Protein AF-A0A662RK06-F1 (afdb_monomer_lite)

pLDDT: mean 77.19, std 17.22, range [40.28, 95.94]

Foldseek 3Di:
DDDQDKAKDKDKAFAQKWWDKPQFWIKHFPDFDPDPATWTWIFIATPVGRVGDIDIAGAPDFWDWDATPVGWIKTWHFHDDDDGITMIMIIGSDHIDRPDMDGHPSDPPLPPCLPQPGSDPCSPPPPDPNAWHADPVGDTDHVQPQVRPPDNDVVSVVVVVCVVVPNDDRD

Structure (mmCIF, N/CA/C/O backbone):
data_AF-A0A662RK06-F1
#
_entry.id   AF-A0A662RK06-F1
#
loop_
_atom_site.group_PDB
_atom_site.id
_atom_site.type_symbol
_atom_site.label_atom_id
_atom_site.label_alt_id
_atom_site.label_comp_id
_atom_site.label_asym_id
_atom_site.label_entity_id
_atom_site.label_seq_id
_atom_site.pdbx_PDB_ins_code
_atom_site.Cartn_x
_atom_site.Cartn_y
_atom_site.Cartn_z
_atom_site.occupancy
_atom_site.B_iso_or_equiv
_atom_site.auth_seq_id
_atom_site.auth_comp_id
_atom_site.auth_asym_id
_atom_site.auth_atom_id
_atom_site.pdbx_PDB_model_num
ATOM 1 N N . MET A 1 1 ? -31.644 4.601 15.100 1.00 40.28 1 MET A N 1
ATOM 2 C CA . MET A 1 1 ? -30.622 4.259 14.095 1.00 40.28 1 MET A CA 1
ATOM 3 C C . MET A 1 1 ? -29.336 4.068 14.865 1.00 40.28 1 MET A C 1
ATOM 5 O O . MET A 1 1 ? -28.811 5.043 15.380 1.00 40.28 1 MET A O 1
ATOM 9 N N . THR A 1 2 ? -28.953 2.821 15.111 1.00 44.38 2 THR A N 1
ATOM 10 C CA . THR A 1 2 ? -27.717 2.493 15.826 1.00 44.38 2 THR A CA 1
ATOM 11 C C . THR A 1 2 ? -26.581 2.801 14.861 1.00 44.38 2 THR A C 1
ATOM 13 O O . THR A 1 2 ? -26.568 2.237 13.769 1.00 44.38 2 THR A O 1
ATOM 16 N N . ALA A 1 3 ? -25.709 3.754 15.194 1.00 50.41 3 ALA A N 1
ATOM 17 C CA . ALA A 1 3 ? -24.469 3.926 14.449 1.00 50.41 3 ALA A CA 1
ATOM 18 C C . ALA A 1 3 ? -23.759 2.566 14.446 1.00 50.41 3 ALA A C 1
ATOM 20 O O . ALA A 1 3 ? -23.687 1.927 15.499 1.00 50.41 3 ALA A O 1
ATOM 21 N N . ALA A 1 4 ? -23.345 2.084 13.271 1.00 59.25 4 ALA A N 1
ATOM 22 C CA . ALA A 1 4 ? -22.492 0.905 13.203 1.00 59.25 4 ALA A CA 1
ATOM 23 C C . ALA A 1 4 ? -21.287 1.167 14.115 1.00 59.25 4 ALA A C 1
ATOM 25 O O . ALA A 1 4 ? -20.738 2.270 14.086 1.00 59.25 4 ALA A O 1
ATOM 26 N N . ALA A 1 5 ? -20.959 0.212 14.985 1.00 69.19 5 ALA A N 1
ATOM 27 C CA . ALA A 1 5 ? -19.770 0.338 15.811 1.00 69.19 5 ALA A CA 1
ATOM 28 C C . ALA A 1 5 ? -18.571 0.420 14.859 1.00 69.19 5 ALA A C 1
ATOM 30 O O . ALA A 1 5 ? -18.435 -0.419 13.971 1.00 69.19 5 ALA A O 1
ATOM 31 N N . VAL A 1 6 ? -17.792 1.490 14.980 1.00 83.12 6 VAL A N 1
ATOM 32 C CA . VAL A 1 6 ? -16.526 1.628 14.268 1.00 83.12 6 VAL A CA 1
ATOM 33 C C . VAL A 1 6 ? -15.480 0.985 15.160 1.00 83.12 6 VAL A C 1
ATOM 35 O O . VAL A 1 6 ? -15.344 1.367 16.323 1.00 83.12 6 VAL A O 1
ATOM 38 N N . GLU A 1 7 ? -14.795 -0.014 14.626 1.00 90.81 7 GLU A N 1
ATOM 39 C CA . GLU A 1 7 ? -13.680 -0.670 15.289 1.00 90.81 7 GLU A CA 1
ATOM 40 C C . GLU A 1 7 ? -12.401 0.087 14.945 1.00 90.81 7 GLU A C 1
ATOM 42 O O . GLU A 1 7 ? -12.124 0.362 13.776 1.00 90.81 7 GLU A O 1
ATOM 47 N N . THR A 1 8 ? -11.628 0.430 15.972 1.00 92.12 8 THR A N 1
ATOM 48 C CA . THR A 1 8 ? -10.396 1.211 15.835 1.00 92.12 8 THR A CA 1
ATOM 49 C C . THR A 1 8 ? -9.193 0.346 16.187 1.00 92.12 8 THR A C 1
ATOM 51 O O . THR A 1 8 ? -9.105 -0.203 17.285 1.00 92.12 8 THR A O 1
ATOM 54 N N . THR A 1 9 ? -8.225 0.266 15.280 1.00 93.12 9 THR A N 1
ATOM 55 C CA . THR A 1 9 ? -6.947 -0.425 15.472 1.00 93.12 9 THR A CA 1
ATOM 56 C C . THR A 1 9 ? -5.803 0.563 15.312 1.00 93.12 9 THR A C 1
ATOM 58 O O . THR A 1 9 ? -5.711 1.257 14.305 1.00 93.12 9 THR A O 1
ATOM 61 N N . ASN A 1 10 ? -4.910 0.617 16.298 1.00 94.62 10 ASN A N 1
ATOM 62 C CA . ASN A 1 10 ? -3.703 1.436 16.225 1.00 94.62 10 ASN A CA 1
ATOM 63 C C . ASN A 1 10 ? -2.523 0.559 15.822 1.00 94.62 10 ASN A C 1
ATOM 65 O O . ASN A 1 10 ? -2.290 -0.484 16.438 1.00 94.62 10 ASN A O 1
ATOM 69 N N . VAL A 1 11 ? -1.772 0.990 14.816 1.00 94.31 11 VAL A N 1
ATOM 70 C CA . VAL A 1 11 ? -0.622 0.248 14.299 1.00 94.31 11 VAL A CA 1
ATOM 71 C C . VAL A 1 11 ? 0.570 1.177 14.213 1.00 94.31 11 VAL A C 1
ATOM 73 O O . VAL A 1 11 ? 0.479 2.263 13.657 1.00 94.31 11 VAL A O 1
ATOM 76 N N . THR A 1 12 ? 1.708 0.722 14.720 1.00 95.00 12 THR A N 1
ATOM 77 C CA . THR A 1 12 ? 2.994 1.378 14.502 1.00 95.00 12 THR A CA 1
ATOM 78 C C . THR A 1 12 ? 3.832 0.521 13.566 1.00 95.00 12 THR A C 1
ATOM 80 O O . THR A 1 12 ? 3.936 -0.695 13.757 1.00 95.00 12 THR A O 1
ATOM 83 N N . MET A 1 13 ? 4.423 1.150 12.558 1.00 93.81 13 MET A N 1
ATOM 84 C CA . MET A 1 13 ? 5.219 0.506 11.516 1.00 93.81 13 MET A CA 1
ATOM 85 C C . MET A 1 13 ? 6.547 1.235 11.360 1.00 93.81 13 MET A C 1
ATOM 87 O O . MET A 1 13 ? 6.619 2.453 11.534 1.00 93.81 13 MET A O 1
ATOM 91 N N . ARG A 1 14 ? 7.604 0.490 11.056 1.00 90.25 14 ARG A N 1
ATOM 92 C CA . ARG A 1 14 ? 8.879 1.052 10.602 1.00 90.25 14 ARG A CA 1
ATOM 93 C C . ARG A 1 14 ? 8.844 1.296 9.097 1.00 90.25 14 ARG A C 1
ATOM 95 O O . ARG A 1 14 ? 8.008 0.719 8.412 1.00 90.25 14 ARG A O 1
ATOM 102 N N . ALA A 1 15 ? 9.725 2.159 8.604 1.00 87.44 15 ALA A N 1
ATOM 103 C CA . ALA A 1 15 ? 10.013 2.207 7.175 1.00 87.44 15 ALA A CA 1
ATOM 104 C C . ALA A 1 15 ? 10.413 0.804 6.698 1.00 87.44 15 ALA A C 1
ATOM 106 O O . ALA A 1 15 ? 11.087 0.079 7.441 1.00 87.44 15 ALA A O 1
ATOM 107 N N . ASP A 1 16 ? 9.935 0.431 5.516 1.00 86.31 16 ASP A N 1
ATOM 108 C CA . ASP A 1 16 ? 10.076 -0.900 4.931 1.00 86.31 16 ASP A CA 1
ATOM 109 C C . ASP A 1 16 ? 9.495 -1.982 5.849 1.00 86.31 16 ASP A C 1
ATOM 111 O O . ASP A 1 16 ? 10.109 -3.009 6.136 1.00 86.31 16 ASP A O 1
ATOM 115 N N . GLU A 1 17 ? 8.302 -1.740 6.384 1.00 90.81 17 GLU A N 1
ATOM 116 C CA . GLU A 1 17 ? 7.527 -2.725 7.133 1.00 90.81 17 GLU A CA 1
ATOM 117 C C . GLU A 1 17 ? 6.126 -2.826 6.547 1.00 90.81 17 GLU A C 1
ATOM 119 O O . GLU A 1 17 ? 5.526 -1.809 6.196 1.00 90.81 17 GLU A O 1
ATOM 124 N N . TYR A 1 18 ? 5.578 -4.039 6.504 1.00 92.56 18 TYR A N 1
ATOM 125 C CA . TYR A 1 18 ? 4.183 -4.263 6.152 1.00 92.56 18 TYR A CA 1
ATOM 126 C C . TYR A 1 18 ? 3.420 -4.982 7.261 1.00 92.56 18 TYR A C 1
ATOM 128 O O . TYR A 1 18 ? 3.976 -5.709 8.094 1.00 92.56 18 TYR A O 1
ATOM 136 N N . ILE A 1 19 ? 2.108 -4.782 7.246 1.00 93.94 19 ILE A N 1
ATOM 137 C CA . ILE A 1 19 ? 1.139 -5.559 8.007 1.00 93.94 19 ILE A CA 1
ATOM 138 C C . ILE A 1 19 ? 0.042 -6.070 7.082 1.00 93.94 19 ILE A C 1
ATOM 140 O O . ILE A 1 19 ? -0.264 -5.452 6.062 1.00 93.94 19 ILE A O 1
ATOM 144 N N . VAL A 1 20 ? -0.591 -7.165 7.486 1.00 90.94 20 VAL A N 1
ATOM 145 C CA . VAL A 1 20 ? -1.788 -7.692 6.832 1.00 90.94 20 VAL A CA 1
ATOM 146 C C . VAL A 1 20 ? -2.942 -7.660 7.817 1.00 90.94 20 VAL A C 1
ATOM 148 O O . VAL A 1 20 ? -2.836 -8.179 8.929 1.00 90.94 20 VAL A O 1
ATOM 151 N N . LEU A 1 21 ? -4.047 -7.049 7.408 1.00 91.12 21 LEU A N 1
ATOM 152 C CA . LEU A 1 21 ? -5.292 -6.993 8.156 1.00 91.12 21 LEU A CA 1
ATOM 153 C C . LEU A 1 21 ? -6.256 -8.042 7.614 1.00 91.12 21 LEU A C 1
ATOM 155 O O . LEU A 1 21 ? -6.559 -8.059 6.419 1.00 91.12 21 LEU A O 1
ATOM 159 N N . ASN A 1 22 ? -6.749 -8.904 8.504 1.00 87.56 22 ASN A N 1
ATOM 160 C CA . ASN A 1 22 ? -7.733 -9.950 8.210 1.00 87.56 22 ASN A CA 1
ATOM 161 C C . ASN A 1 22 ? -7.361 -10.850 7.015 1.00 87.56 22 ASN A C 1
ATOM 163 O O . ASN A 1 22 ? -8.246 -11.353 6.326 1.00 87.56 22 ASN A O 1
ATOM 167 N N . ASN A 1 23 ? -6.061 -11.074 6.784 1.00 84.69 23 ASN A N 1
ATOM 168 C CA . ASN A 1 23 ? -5.538 -11.840 5.648 1.00 84.69 23 ASN A CA 1
ATOM 169 C C . ASN A 1 23 ? -6.030 -11.319 4.279 1.00 84.69 23 ASN A C 1
ATOM 171 O O . ASN A 1 23 ? -6.228 -12.101 3.348 1.00 84.69 23 ASN A O 1
ATOM 175 N N . ASP A 1 24 ? -6.283 -10.012 4.182 1.00 85.00 24 ASP A N 1
ATOM 176 C CA . ASP A 1 24 ? -6.879 -9.388 3.002 1.00 85.00 24 ASP A CA 1
ATOM 177 C C . ASP A 1 24 ? -6.170 -8.089 2.615 1.00 85.00 24 ASP A C 1
ATOM 179 O O . ASP A 1 24 ? -5.642 -7.987 1.509 1.00 85.00 24 ASP A O 1
ATOM 183 N N . ILE A 1 25 ? -6.122 -7.111 3.527 1.00 91.31 25 ILE A N 1
ATOM 184 C CA . ILE A 1 25 ? -5.546 -5.792 3.241 1.00 91.31 25 ILE A CA 1
ATOM 185 C C . ILE A 1 25 ? -4.103 -5.743 3.710 1.00 91.31 25 ILE A C 1
ATOM 187 O O . ILE A 1 25 ? -3.832 -5.861 4.904 1.00 91.31 25 ILE A O 1
ATOM 191 N N . TYR A 1 26 ? -3.202 -5.481 2.779 1.00 92.19 26 TYR A N 1
ATOM 192 C CA . TYR A 1 26 ? -1.806 -5.194 3.035 1.00 92.19 26 TYR A CA 1
ATOM 193 C C . TYR A 1 26 ? -1.620 -3.685 3.150 1.00 92.19 26 TYR A C 1
ATOM 195 O O . TYR A 1 26 ? -2.136 -2.906 2.343 1.00 92.19 26 TYR A O 1
ATOM 203 N N . ILE A 1 27 ? -0.890 -3.278 4.181 1.00 94.75 27 ILE A N 1
ATOM 204 C CA . ILE A 1 27 ? -0.456 -1.899 4.378 1.00 94.75 27 ILE A CA 1
ATOM 205 C C . ILE A 1 27 ? 1.045 -1.946 4.562 1.00 94.75 27 ILE A C 1
ATOM 207 O O . ILE A 1 27 ? 1.521 -2.587 5.498 1.00 94.75 27 ILE A O 1
ATOM 211 N N . GLU A 1 28 ? 1.770 -1.261 3.692 1.00 93.88 28 GLU A N 1
ATOM 212 C CA . GLU A 1 28 ? 3.224 -1.184 3.727 1.00 93.88 28 GLU A CA 1
ATOM 213 C C . GLU A 1 28 ? 3.680 0.264 3.840 1.00 93.88 28 GLU A C 1
ATOM 215 O O . GLU A 1 28 ? 3.219 1.138 3.102 1.00 93.88 28 GLU A O 1
ATOM 220 N N . LEU A 1 29 ? 4.575 0.524 4.788 1.00 93.06 29 LEU A N 1
ATOM 221 C CA . LEU A 1 29 ? 5.181 1.830 4.977 1.00 93.06 29 LEU A CA 1
ATOM 222 C C . LEU A 1 29 ? 6.454 1.907 4.136 1.00 93.06 29 LEU A C 1
ATOM 224 O O . LEU A 1 29 ? 7.466 1.323 4.500 1.00 93.06 29 LEU A O 1
ATOM 228 N N . LEU A 1 30 ? 6.388 2.649 3.034 1.00 90.19 30 LEU A N 1
ATOM 229 C CA . LEU A 1 30 ? 7.485 2.778 2.076 1.00 90.19 30 LEU A CA 1
ATOM 230 C C . LEU A 1 30 ? 8.508 3.837 2.490 1.00 90.19 30 LEU A C 1
ATOM 232 O O . LEU A 1 30 ? 9.691 3.685 2.238 1.00 90.19 30 LEU A O 1
ATOM 236 N N . ASP A 1 31 ? 8.049 4.959 3.045 1.00 90.75 31 ASP A N 1
ATOM 237 C CA . ASP A 1 31 ? 8.934 6.075 3.390 1.00 90.75 31 ASP A CA 1
ATOM 238 C C . ASP A 1 31 ? 8.278 7.009 4.413 1.00 90.75 31 ASP A C 1
ATOM 240 O O . ASP A 1 31 ? 7.046 7.070 4.517 1.00 90.75 31 ASP A O 1
ATOM 244 N N . VAL A 1 32 ? 9.088 7.770 5.145 1.00 90.69 32 VAL A N 1
ATOM 245 C CA . VAL A 1 32 ? 8.642 8.807 6.083 1.00 90.69 32 VAL A CA 1
ATOM 246 C C . VAL A 1 32 ? 9.428 10.096 5.881 1.00 90.69 32 VAL A C 1
ATOM 248 O O . VAL A 1 32 ? 10.636 10.079 5.672 1.00 90.69 32 VAL A O 1
ATOM 251 N N . SER A 1 33 ? 8.752 11.240 5.978 1.00 87.88 33 SER A N 1
ATOM 252 C CA . SER A 1 33 ? 9.388 12.549 5.813 1.00 87.88 33 SER A CA 1
ATOM 253 C C . SER A 1 33 ? 9.037 13.502 6.950 1.00 87.88 33 SER A C 1
ATOM 255 O O . SER A 1 33 ? 7.868 13.658 7.316 1.00 87.88 33 SER A O 1
ATOM 257 N N . GLU A 1 34 ? 10.065 14.177 7.475 1.00 81.88 34 GLU A N 1
ATOM 258 C CA . GLU A 1 34 ? 9.957 15.219 8.505 1.00 81.88 34 GLU A CA 1
ATOM 259 C C . GLU A 1 34 ? 10.118 16.649 7.935 1.00 81.88 34 GLU A C 1
ATOM 261 O O . GLU A 1 34 ? 9.929 17.626 8.662 1.00 81.88 34 GLU A O 1
ATOM 266 N N . ASP A 1 35 ? 10.421 16.796 6.638 1.00 71.75 35 ASP A N 1
ATOM 267 C CA . ASP A 1 35 ? 10.939 18.047 6.056 1.00 71.75 35 ASP A CA 1
ATOM 268 C C . ASP A 1 35 ? 9.860 19.074 5.647 1.00 71.75 35 ASP A C 1
ATOM 270 O O . ASP A 1 35 ? 10.105 20.282 5.697 1.00 71.75 35 ASP A O 1
ATOM 274 N N . MET A 1 36 ? 8.657 18.638 5.243 1.00 58.78 36 MET A N 1
ATOM 275 C CA . MET A 1 36 ? 7.557 19.522 4.800 1.00 58.78 36 MET A CA 1
ATOM 276 C C . MET A 1 36 ? 6.184 19.012 5.252 1.00 58.78 36 MET A C 1
ATOM 278 O O . MET A 1 36 ? 5.301 18.722 4.447 1.00 58.78 36 MET A O 1
ATOM 282 N N . GLY A 1 37 ? 6.011 18.931 6.570 1.00 68.38 37 GLY A N 1
ATOM 283 C CA . GLY A 1 37 ? 4.842 18.310 7.183 1.00 68.38 37 GLY A CA 1
ATOM 284 C C . GLY A 1 37 ? 5.091 16.820 7.356 1.00 68.38 37 GLY A C 1
ATOM 285 O O . GLY A 1 37 ? 5.460 16.123 6.413 1.00 68.38 37 GLY A O 1
ATOM 286 N N . TRP A 1 38 ? 4.942 16.355 8.592 1.00 87.44 38 TRP A N 1
ATOM 287 C CA . TRP A 1 38 ? 5.152 14.961 8.950 1.00 87.44 38 TRP A CA 1
ATOM 288 C C . TRP A 1 38 ? 4.254 14.081 8.090 1.00 87.44 38 TRP A C 1
ATOM 290 O O . TRP A 1 38 ? 3.025 14.188 8.150 1.00 87.44 38 TRP A O 1
ATOM 300 N N . SER A 1 39 ? 4.884 13.276 7.241 1.00 91.12 39 SER A N 1
ATOM 301 C CA . SER A 1 39 ? 4.186 12.460 6.260 1.00 91.12 39 SER A CA 1
ATOM 302 C C . SER A 1 39 ? 4.753 11.056 6.173 1.00 91.12 39 SER A C 1
ATOM 304 O O . SER A 1 39 ? 5.910 10.802 6.510 1.00 91.12 39 SER A O 1
ATOM 306 N N . ALA A 1 40 ? 3.902 10.143 5.723 1.00 93.06 40 ALA A N 1
ATOM 307 C CA . ALA A 1 40 ? 4.229 8.747 5.504 1.00 93.06 40 ALA A CA 1
ATOM 308 C C . ALA A 1 40 ? 3.736 8.335 4.117 1.00 93.06 40 ALA A C 1
ATOM 310 O O . ALA A 1 40 ? 2.562 8.531 3.784 1.00 93.06 40 ALA A O 1
ATOM 311 N N . LYS A 1 41 ? 4.624 7.767 3.303 1.00 93.12 41 LYS A N 1
ATOM 312 C CA . LYS A 1 41 ? 4.273 7.151 2.026 1.00 93.12 41 LYS A CA 1
ATOM 313 C C . LYS A 1 41 ? 3.886 5.702 2.291 1.00 93.12 41 LYS A C 1
ATOM 315 O O . LYS A 1 41 ? 4.698 4.917 2.766 1.00 93.12 41 LYS A O 1
ATOM 320 N N . VAL A 1 42 ? 2.645 5.359 1.986 1.00 93.62 42 VAL A N 1
ATOM 321 C CA . VAL A 1 42 ? 2.040 4.065 2.302 1.00 93.62 42 VAL A CA 1
ATOM 322 C C . VAL A 1 42 ? 1.532 3.412 1.023 1.00 93.62 42 VAL A C 1
ATOM 324 O O . VAL A 1 42 ? 0.937 4.086 0.176 1.00 93.62 42 VAL A O 1
ATOM 327 N N . TRP A 1 43 ? 1.745 2.110 0.875 1.00 92.06 43 TRP A N 1
ATOM 328 C CA . TRP A 1 43 ? 1.142 1.297 -0.175 1.00 92.06 43 TRP A CA 1
ATOM 329 C C . TRP A 1 43 ? 0.033 0.434 0.414 1.00 92.06 43 TRP A C 1
ATOM 331 O O . TRP A 1 43 ? 0.254 -0.328 1.352 1.00 92.06 43 TRP A O 1
ATOM 341 N N . PHE A 1 44 ? -1.170 0.588 -0.132 1.00 92.00 44 PHE A N 1
ATOM 342 C CA . PHE A 1 44 ? -2.322 -0.245 0.186 1.00 92.00 44 PHE A CA 1
ATOM 343 C C . PHE A 1 44 ? -2.542 -1.223 -0.954 1.00 92.00 44 PHE A C 1
ATOM 345 O O . PHE A 1 44 ? -2.757 -0.778 -2.078 1.00 92.00 44 PHE A O 1
ATOM 352 N N . TYR A 1 45 ? -2.515 -2.518 -0.690 1.00 85.69 45 TYR A N 1
ATOM 353 C CA . TYR A 1 45 ? -2.798 -3.534 -1.701 1.00 85.69 45 TYR A CA 1
ATOM 354 C C . TYR A 1 45 ? -3.564 -4.696 -1.079 1.00 85.69 45 TYR A C 1
ATOM 356 O O . TYR A 1 45 ? -3.725 -4.781 0.140 1.00 85.69 45 TYR A O 1
ATOM 364 N N . GLY A 1 46 ? -4.101 -5.571 -1.917 1.00 77.94 46 GLY A N 1
ATOM 365 C CA . GLY A 1 46 ? -4.834 -6.746 -1.471 1.00 77.94 46 GLY A CA 1
ATOM 366 C C . GLY A 1 46 ? -4.376 -7.985 -2.214 1.00 77.94 46 GLY A C 1
ATOM 367 O O . GLY A 1 46 ? -3.798 -7.897 -3.292 1.00 77.94 46 GLY A O 1
ATOM 368 N N . HIS A 1 47 ? -4.702 -9.162 -1.687 1.00 69.38 47 HIS A N 1
ATOM 369 C CA . HIS A 1 47 ? -4.365 -10.415 -2.370 1.00 69.38 47 HIS A CA 1
ATOM 370 C C . HIS A 1 47 ? -4.947 -10.495 -3.798 1.00 69.38 47 HIS A C 1
ATOM 372 O O . HIS A 1 47 ? -4.309 -11.007 -4.711 1.00 69.38 47 HIS A O 1
ATOM 378 N N . PHE A 1 48 ? -6.155 -9.956 -3.996 1.00 70.38 48 PHE A N 1
ATOM 379 C CA . PHE A 1 48 ? -6.821 -9.869 -5.303 1.00 70.38 48 PHE A CA 1
ATOM 380 C C . PHE A 1 48 ? -6.608 -8.524 -6.021 1.00 70.38 48 PHE A C 1
ATOM 382 O O . PHE A 1 48 ? -7.191 -8.304 -7.079 1.00 70.38 48 PHE A O 1
ATOM 389 N N . ASP A 1 49 ? -5.814 -7.624 -5.440 1.00 69.19 49 ASP A N 1
ATOM 390 C CA . ASP A 1 49 ? -5.469 -6.304 -5.980 1.00 69.19 49 ASP A CA 1
ATOM 391 C C . ASP A 1 49 ? -3.973 -6.032 -5.722 1.00 69.19 49 ASP A C 1
ATOM 393 O O . ASP A 1 49 ? -3.632 -5.229 -4.847 1.00 69.19 49 ASP A O 1
ATOM 397 N N . PRO A 1 50 ? -3.072 -6.755 -6.415 1.00 67.75 50 PRO A N 1
ATOM 398 C CA . PRO A 1 50 ? -1.632 -6.662 -6.177 1.00 67.75 50 PRO A CA 1
ATOM 399 C C . PRO A 1 50 ? -1.034 -5.337 -6.668 1.00 67.75 50 PRO A C 1
ATOM 401 O O . PRO A 1 50 ? -0.000 -4.915 -6.165 1.00 67.75 50 PRO A O 1
ATOM 404 N N . VAL A 1 51 ? -1.693 -4.651 -7.612 1.00 72.31 51 VAL A N 1
ATOM 405 C CA . VAL A 1 51 ? -1.305 -3.300 -8.052 1.00 72.31 51 VAL A CA 1
ATOM 406 C C . VAL A 1 51 ? -1.474 -2.312 -6.895 1.00 72.31 51 VAL A C 1
ATOM 408 O O . VAL A 1 51 ? -0.592 -1.495 -6.606 1.00 72.31 51 VAL A O 1
ATOM 411 N N . GLY A 1 52 ? -2.617 -2.395 -6.206 1.00 80.50 52 GLY A N 1
ATOM 412 C CA . GLY A 1 52 ? -2.916 -1.575 -5.046 1.00 80.50 52 GLY A CA 1
ATOM 413 C C . GLY A 1 52 ? -2.908 -0.074 -5.344 1.00 80.50 52 GLY A C 1
ATOM 414 O O . GLY A 1 52 ? -3.219 0.403 -6.435 1.00 80.50 52 GLY A O 1
ATOM 415 N N . THR A 1 53 ? -2.592 0.733 -4.336 1.00 85.06 53 THR A N 1
ATOM 416 C CA . THR A 1 53 ? -2.536 2.192 -4.433 1.00 85.06 53 THR A CA 1
ATOM 417 C C . THR A 1 53 ? -1.521 2.759 -3.450 1.00 85.06 53 THR A C 1
ATOM 419 O O . THR A 1 53 ? -1.639 2.584 -2.237 1.00 85.06 53 THR A O 1
ATOM 422 N N . LYS A 1 54 ? -0.545 3.509 -3.967 1.00 89.50 54 LYS A N 1
ATOM 423 C CA . LYS A 1 54 ? 0.415 4.278 -3.163 1.00 89.50 54 LYS A CA 1
ATOM 424 C C . LYS A 1 54 ? -0.191 5.644 -2.799 1.00 89.50 54 LYS A C 1
ATOM 426 O O . LYS A 1 54 ? -0.765 6.326 -3.653 1.00 89.50 54 LYS A O 1
ATOM 431 N N . ARG A 1 55 ? -0.080 6.062 -1.538 1.00 90.06 55 ARG A N 1
ATOM 432 C CA . ARG A 1 55 ? -0.563 7.358 -1.026 1.00 90.06 55 ARG A CA 1
ATOM 433 C C . ARG A 1 55 ? 0.460 7.980 -0.092 1.00 90.06 55 ARG A C 1
ATOM 435 O O . ARG A 1 55 ? 1.131 7.277 0.649 1.00 90.06 55 ARG A O 1
ATOM 442 N N . THR A 1 56 ? 0.520 9.304 -0.087 1.00 92.69 56 THR A N 1
ATOM 443 C CA . THR A 1 56 ? 1.219 10.056 0.954 1.00 92.69 56 THR A CA 1
ATOM 444 C C . THR A 1 56 ? 0.179 10.564 1.937 1.00 92.69 56 THR A C 1
ATOM 446 O O . THR A 1 56 ? -0.746 11.269 1.537 1.00 92.69 56 THR A O 1
ATOM 449 N N . LEU A 1 57 ? 0.308 10.166 3.198 1.00 92.75 57 LEU A N 1
ATOM 450 C CA . LEU A 1 57 ? -0.539 10.617 4.297 1.00 92.75 57 LEU A CA 1
ATOM 451 C C . LEU A 1 57 ? 0.186 11.713 5.069 1.00 92.75 57 LEU A C 1
ATOM 453 O O . LEU A 1 57 ? 1.395 11.606 5.265 1.00 92.75 57 LEU A O 1
ATOM 457 N N . TYR A 1 58 ? -0.547 12.719 5.541 1.00 92.44 58 TYR A N 1
ATOM 458 C CA . TYR A 1 58 ? -0.012 13.791 6.380 1.00 92.44 58 TYR A CA 1
ATOM 459 C C . TYR A 1 58 ? -0.664 13.769 7.762 1.00 92.44 58 TYR A C 1
ATOM 461 O O . TYR A 1 58 ? -1.842 13.436 7.911 1.00 92.44 58 TYR A O 1
ATOM 469 N N . THR A 1 59 ? 0.097 14.120 8.796 1.00 89.81 59 THR A N 1
ATOM 470 C CA . THR A 1 59 ? -0.454 14.233 10.148 1.00 89.81 59 THR A CA 1
ATOM 471 C C . THR A 1 59 ? -1.513 15.339 10.193 1.00 89.81 59 THR A C 1
ATOM 473 O O . THR A 1 59 ? -1.235 16.489 9.854 1.00 89.81 59 THR A O 1
ATOM 476 N N . GLY A 1 60 ? -2.720 14.999 10.652 1.00 83.81 60 GLY A N 1
ATOM 477 C CA . GLY A 1 60 ? -3.853 15.929 10.754 1.00 83.81 60 GLY A CA 1
ATOM 478 C C . GLY A 1 60 ? -4.734 16.036 9.503 1.00 83.81 60 GLY A C 1
ATOM 479 O O . GLY A 1 60 ? -5.687 16.818 9.519 1.00 83.81 60 GLY A O 1
ATOM 480 N N . ASP A 1 61 ? -4.449 15.260 8.453 1.00 88.44 61 ASP A N 1
ATOM 481 C CA . ASP A 1 61 ? -5.303 15.173 7.265 1.00 88.44 61 ASP A CA 1
ATOM 482 C C . ASP A 1 61 ? -6.576 14.350 7.500 1.00 88.44 61 ASP A C 1
ATOM 484 O O . ASP A 1 61 ? -6.738 13.644 8.498 1.00 88.44 61 ASP A O 1
ATOM 488 N N . ILE A 1 62 ? -7.497 14.439 6.534 1.00 89.31 62 ILE A N 1
ATOM 489 C CA . ILE A 1 62 ? -8.661 13.555 6.479 1.00 89.31 62 ILE A CA 1
ATOM 490 C C . ILE A 1 62 ? -8.222 12.084 6.331 1.00 89.31 62 ILE A C 1
ATOM 492 O O . ILE A 1 62 ? -7.263 11.806 5.603 1.00 89.31 62 ILE A O 1
ATOM 496 N N . PRO A 1 63 ? -8.937 11.133 6.959 1.00 91.56 63 PRO A N 1
ATOM 497 C CA . PRO A 1 63 ? -8.636 9.715 6.816 1.00 91.56 63 PRO A CA 1
ATOM 498 C C . PRO A 1 63 ? -8.636 9.279 5.348 1.00 91.56 63 PRO A C 1
ATOM 500 O O . PRO A 1 63 ? -9.537 9.615 4.572 1.00 91.56 63 PRO A O 1
ATOM 503 N N . THR A 1 64 ? -7.630 8.501 4.960 1.00 93.00 64 THR A N 1
ATOM 504 C CA . THR A 1 64 ? -7.557 7.901 3.628 1.00 93.00 64 THR A CA 1
ATOM 505 C C . THR A 1 64 ? -8.329 6.599 3.609 1.00 93.00 64 THR A C 1
ATOM 507 O O . THR A 1 64 ? -8.050 5.677 4.369 1.00 93.00 64 THR A O 1
ATOM 510 N N . LYS A 1 65 ? -9.298 6.514 2.703 1.00 93.50 65 LYS A N 1
ATOM 511 C CA . LYS A 1 65 ? -10.132 5.331 2.533 1.00 93.50 65 LYS A CA 1
ATOM 512 C C . LYS A 1 65 ? -9.496 4.345 1.557 1.00 93.50 65 LYS A C 1
ATOM 514 O O . LYS A 1 65 ? -9.130 4.733 0.447 1.00 93.50 65 LYS A O 1
ATOM 519 N N . TYR A 1 66 ? -9.463 3.072 1.932 1.00 91.50 66 TYR A N 1
ATOM 520 C CA . TYR A 1 66 ? -9.108 1.958 1.052 1.00 91.50 66 TYR A CA 1
ATOM 521 C C . TYR A 1 66 ? -10.203 0.888 1.084 1.00 91.50 66 TYR A C 1
ATOM 523 O O . TYR A 1 66 ? -10.923 0.740 2.072 1.00 91.50 66 TYR A O 1
ATOM 531 N N . THR A 1 67 ? -10.400 0.176 -0.023 1.00 89.25 67 THR A N 1
ATOM 532 C CA . THR A 1 67 ? -11.343 -0.946 -0.107 1.00 89.25 67 THR A CA 1
ATOM 533 C C . THR A 1 67 ? -10.689 -2.075 -0.878 1.00 89.25 67 THR A C 1
ATOM 535 O O . THR A 1 67 ? -10.287 -1.869 -2.019 1.00 89.25 67 THR A O 1
ATOM 538 N N . SER A 1 68 ? -10.577 -3.241 -0.245 1.00 84.62 68 SER A N 1
ATOM 539 C CA . SER A 1 68 ? -9.980 -4.425 -0.856 1.00 84.62 68 SER A CA 1
ATOM 540 C C . SER A 1 68 ? -10.881 -5.029 -1.932 1.00 84.62 68 SER A C 1
ATOM 542 O O . SER A 1 68 ? -12.085 -4.757 -1.998 1.00 84.62 68 SER A O 1
ATOM 544 N N . GLY A 1 69 ? -10.317 -5.944 -2.724 1.00 75.69 69 GLY A N 1
ATOM 545 C CA . GLY A 1 69 ? -11.071 -6.739 -3.695 1.00 75.69 69 GLY A CA 1
ATOM 546 C C . GLY A 1 69 ? -12.178 -7.609 -3.079 1.00 75.69 69 GLY A C 1
ATOM 547 O O . GLY A 1 69 ? -13.119 -7.977 -3.781 1.00 75.69 69 GLY A O 1
ATOM 548 N N . THR A 1 70 ? -12.125 -7.909 -1.773 1.00 80.00 70 THR A N 1
ATOM 549 C CA . THR A 1 70 ? -13.199 -8.639 -1.069 1.00 80.00 70 THR A CA 1
ATOM 550 C C . THR A 1 70 ? -14.343 -7.725 -0.612 1.00 80.00 70 THR A C 1
ATOM 552 O O . THR A 1 70 ? -15.403 -8.212 -0.211 1.00 80.00 70 THR A O 1
ATOM 555 N N . GLY A 1 71 ? -14.157 -6.403 -0.696 1.00 84.19 71 GLY A N 1
ATOM 556 C CA . GLY A 1 71 ? -15.114 -5.393 -0.249 1.00 84.19 71 GLY A CA 1
ATOM 557 C C . GLY A 1 71 ? -14.912 -4.919 1.192 1.00 84.19 71 GLY A C 1
ATOM 558 O O . GLY A 1 71 ? -15.726 -4.126 1.671 1.00 84.19 71 GLY A O 1
ATOM 559 N N . LEU A 1 72 ? -13.854 -5.358 1.886 1.00 86.69 72 LEU A N 1
ATOM 560 C CA . LEU A 1 72 ? -13.491 -4.811 3.193 1.00 86.69 72 LEU A CA 1
ATOM 561 C C . LEU A 1 72 ? -12.986 -3.375 3.024 1.00 86.69 72 LEU A C 1
ATOM 563 O O . LEU A 1 72 ? -12.056 -3.109 2.267 1.00 86.69 72 LEU A O 1
ATOM 567 N N . THR A 1 73 ? -13.598 -2.445 3.749 1.00 91.88 73 THR A N 1
ATOM 568 C CA . THR A 1 73 ? -13.232 -1.029 3.731 1.00 91.88 73 THR A CA 1
ATOM 569 C C . THR A 1 73 ? -12.543 -0.640 5.033 1.00 91.88 73 THR A C 1
ATOM 571 O O . THR A 1 73 ? -13.026 -0.975 6.119 1.00 91.88 73 THR A O 1
ATOM 574 N N . ILE A 1 74 ? -11.458 0.122 4.911 1.00 93.75 74 ILE A N 1
ATOM 575 C CA . ILE A 1 74 ? -10.755 0.747 6.032 1.00 93.75 74 ILE A CA 1
ATOM 576 C C . ILE A 1 74 ? -10.561 2.242 5.783 1.00 93.75 74 ILE A C 1
ATOM 578 O O . ILE A 1 74 ? -10.473 2.690 4.635 1.00 93.75 74 ILE A O 1
ATOM 582 N N . GLU A 1 75 ? -10.466 3.001 6.864 1.00 95.38 75 GLU A N 1
ATOM 583 C CA . GLU A 1 75 ? -10.070 4.406 6.870 1.00 95.38 75 GLU A CA 1
ATOM 584 C C . GLU A 1 75 ? -8.795 4.550 7.700 1.00 95.38 75 GLU A C 1
ATOM 586 O O . GLU A 1 75 ? -8.736 4.109 8.843 1.00 95.38 75 GLU A O 1
ATOM 591 N N . VAL A 1 76 ? -7.747 5.114 7.103 1.00 95.56 76 VAL A N 1
ATOM 592 C CA . VAL A 1 76 ? -6.398 5.157 7.672 1.00 95.56 76 VAL A CA 1
ATOM 593 C C . VAL A 1 76 ? -5.988 6.600 7.884 1.00 95.56 76 VAL A C 1
ATOM 595 O O . VAL A 1 76 ? -5.955 7.397 6.945 1.00 95.56 76 VAL A O 1
ATOM 598 N N . THR A 1 77 ? -5.644 6.927 9.121 1.00 95.19 77 THR A N 1
ATOM 599 C CA 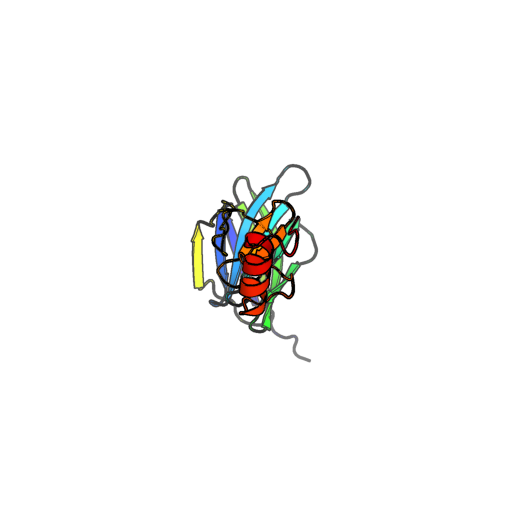. THR A 1 77 ? -5.183 8.254 9.525 1.00 95.19 77 THR A CA 1
ATOM 600 C C . THR A 1 77 ? -3.755 8.154 10.025 1.00 95.19 77 THR A C 1
ATOM 602 O O . THR A 1 77 ? -3.439 7.281 10.833 1.00 95.19 77 THR A O 1
ATOM 605 N N . LEU A 1 78 ? -2.890 9.055 9.562 1.00 94.94 78 LEU A N 1
ATOM 606 C CA . LEU A 1 78 ? -1.541 9.188 10.096 1.00 94.94 78 LEU A CA 1
ATOM 607 C C . LEU A 1 78 ? -1.597 9.944 11.430 1.00 94.94 78 LEU A C 1
ATOM 609 O O . LEU A 1 78 ? -1.920 11.132 11.460 1.00 94.94 78 LEU A O 1
ATOM 613 N N . ASP A 1 79 ? -1.277 9.251 12.520 1.00 94.56 79 ASP A N 1
ATOM 614 C CA . ASP A 1 79 ? -1.269 9.813 13.873 1.00 94.56 79 ASP A CA 1
ATOM 615 C C . ASP A 1 79 ? 0.044 10.542 14.166 1.00 94.56 79 ASP A C 1
ATOM 617 O O . ASP A 1 79 ? 0.059 11.713 14.543 1.00 94.56 79 ASP A O 1
ATOM 621 N N . SER A 1 80 ? 1.168 9.858 13.955 1.00 92.38 80 SER A N 1
ATOM 622 C CA . SER A 1 80 ? 2.493 10.385 14.274 1.00 92.38 80 SER A CA 1
ATOM 623 C C . SER A 1 80 ? 3.568 9.808 13.359 1.00 92.38 80 SER A C 1
ATOM 625 O O . SER A 1 80 ? 3.476 8.666 12.916 1.00 92.38 80 SER A O 1
ATOM 627 N N . VAL A 1 81 ? 4.600 10.605 13.086 1.00 92.94 81 VAL A N 1
ATOM 628 C CA . VAL A 1 81 ? 5.808 10.202 12.349 1.00 92.94 81 VAL A CA 1
ATOM 629 C C . VAL A 1 81 ? 7.009 10.340 13.274 1.00 92.94 81 VAL A C 1
ATOM 631 O O . VAL A 1 81 ? 7.043 11.219 14.137 1.00 92.94 81 VAL A O 1
ATOM 634 N N . PHE A 1 82 ? 7.979 9.452 13.112 1.00 89.25 82 PHE A N 1
ATOM 635 C CA . PHE A 1 82 ? 9.255 9.468 13.813 1.00 89.25 82 PHE A CA 1
ATOM 636 C C . PHE A 1 82 ? 10.367 9.010 12.864 1.00 89.25 82 PHE A C 1
ATOM 638 O O . PHE A 1 82 ? 10.105 8.501 11.777 1.00 89.25 82 PHE A O 1
ATOM 645 N N . SER A 1 83 ? 11.617 9.149 13.304 1.00 83.25 83 SER A N 1
ATOM 646 C CA . SER A 1 83 ? 12.818 9.071 12.459 1.00 83.25 83 SER A CA 1
ATOM 647 C C . SER A 1 83 ? 12.972 7.833 11.565 1.00 83.25 83 SER A C 1
ATOM 649 O O . SER A 1 83 ? 13.775 7.862 10.638 1.00 83.25 83 SER A O 1
ATOM 651 N N . ASN A 1 84 ? 12.270 6.735 11.843 1.00 86.56 84 ASN A N 1
ATOM 652 C CA . ASN A 1 84 ? 12.299 5.522 11.028 1.00 86.56 84 ASN A CA 1
ATOM 653 C C . ASN A 1 84 ? 10.941 4.812 10.938 1.00 86.56 84 ASN A C 1
ATOM 655 O O . ASN A 1 84 ? 10.903 3.588 10.789 1.00 86.56 84 ASN A O 1
ATOM 659 N N . GLY A 1 85 ? 9.833 5.536 11.093 1.00 91.62 85 GLY A N 1
ATOM 660 C CA . GLY A 1 85 ? 8.512 4.928 11.020 1.00 91.62 85 GLY A CA 1
ATOM 661 C C . GLY A 1 85 ? 7.360 5.872 11.329 1.00 91.62 85 GLY A C 1
ATOM 662 O O . GLY A 1 85 ? 7.530 7.076 11.516 1.00 91.62 85 GLY A O 1
ATOM 663 N N . ALA A 1 86 ? 6.163 5.301 11.371 1.00 94.88 86 ALA A N 1
ATOM 664 C CA . ALA A 1 86 ? 4.931 6.032 11.598 1.00 94.88 86 ALA A CA 1
ATOM 665 C C . ALA A 1 86 ? 3.916 5.203 12.392 1.00 94.88 86 ALA A C 1
ATOM 667 O O . ALA A 1 86 ? 3.937 3.968 12.381 1.00 94.88 86 ALA A O 1
ATOM 668 N N . SER A 1 87 ? 3.019 5.899 13.084 1.00 95.50 87 SER A N 1
ATOM 669 C CA . SE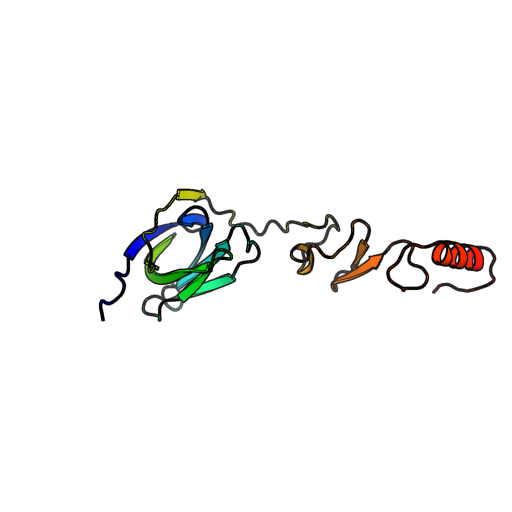R A 1 87 ? 1.839 5.319 13.720 1.00 95.50 87 SER A CA 1
ATOM 670 C C . SER A 1 87 ? 0.580 5.732 12.975 1.00 95.50 87 SER A C 1
ATOM 672 O O . SER A 1 87 ? 0.410 6.894 12.604 1.00 95.50 87 SER A O 1
ATOM 674 N N . PHE A 1 88 ? -0.326 4.779 12.810 1.00 95.88 88 PHE A N 1
ATOM 675 C CA . PHE A 1 88 ? -1.582 4.929 12.101 1.00 95.88 88 PHE A CA 1
ATOM 676 C C . PHE A 1 88 ? -2.752 4.546 13.002 1.00 95.88 88 PHE A C 1
ATOM 678 O O . PHE A 1 88 ? -2.682 3.561 13.745 1.00 95.88 88 PHE A O 1
ATOM 685 N N . VAL A 1 89 ? -3.844 5.295 12.878 1.00 95.94 89 VAL A N 1
ATOM 686 C CA . VAL A 1 89 ? -5.166 4.905 13.376 1.00 95.94 89 VAL A CA 1
ATOM 687 C C . VAL A 1 89 ? -5.954 4.355 12.199 1.00 95.94 89 VAL A C 1
ATOM 689 O O . VAL A 1 89 ? -6.105 5.036 11.184 1.00 95.94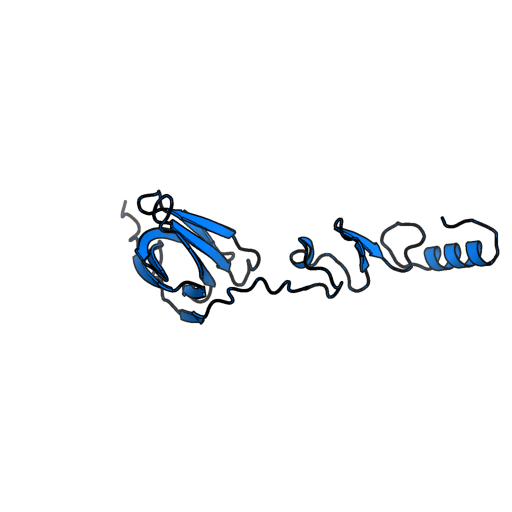 89 VAL A O 1
ATOM 692 N N . ILE A 1 90 ? -6.438 3.126 12.329 1.00 95.50 90 ILE A N 1
ATOM 693 C CA . ILE A 1 90 ? -7.180 2.420 11.288 1.00 95.50 90 ILE A CA 1
ATOM 694 C C . ILE A 1 90 ? -8.582 2.135 11.803 1.00 95.50 90 ILE A C 1
ATOM 696 O O . ILE A 1 90 ? -8.749 1.478 12.829 1.00 95.50 90 ILE A O 1
ATOM 700 N N . GLU A 1 91 ? -9.584 2.607 11.079 1.00 94.75 91 GLU A N 1
ATOM 701 C CA . GLU A 1 91 ? -10.991 2.440 11.414 1.00 94.75 91 GLU A CA 1
ATOM 702 C C . GLU A 1 91 ? -11.694 1.549 10.389 1.00 94.75 91 GLU A C 1
ATOM 704 O O . GLU A 1 91 ? -11.439 1.630 9.184 1.00 94.75 91 GLU A O 1
ATOM 709 N N . SER A 1 92 ? -12.581 0.673 10.861 1.00 92.00 92 SER A N 1
ATOM 710 C CA . SER A 1 92 ? -13.355 -0.226 10.002 1.00 92.00 92 SER A CA 1
ATOM 711 C C . SER A 1 92 ? -14.724 -0.553 10.608 1.00 92.00 92 SER A C 1
ATOM 713 O O . SER A 1 92 ? -14.872 -0.568 11.830 1.00 92.00 92 SER A O 1
ATOM 715 N N . PRO A 1 93 ? -15.751 -0.841 9.785 1.00 88.62 93 PRO A N 1
ATOM 716 C CA . PRO A 1 93 ? -17.041 -1.343 10.268 1.00 88.62 93 PRO A CA 1
ATOM 717 C C . PRO A 1 93 ? -16.991 -2.778 10.820 1.00 88.62 93 PRO A C 1
ATOM 719 O O . PRO A 1 93 ? -17.995 -3.264 11.341 1.00 88.62 93 PRO A O 1
ATOM 722 N N . THR A 1 94 ? -15.868 -3.480 10.666 1.00 88.81 94 THR A N 1
ATOM 723 C CA . THR A 1 94 ? -15.646 -4.834 11.186 1.00 88.81 94 THR A CA 1
ATOM 724 C C . THR A 1 94 ? -14.380 -4.877 12.022 1.00 88.81 94 THR A C 1
ATOM 726 O O . THR A 1 94 ? -13.442 -4.134 11.749 1.00 88.81 94 THR A O 1
ATOM 729 N N . GLU A 1 95 ? -14.329 -5.790 12.989 1.00 89.25 95 GLU A N 1
ATOM 730 C CA . GLU A 1 95 ? -13.133 -6.006 13.802 1.00 89.25 95 GLU A CA 1
ATOM 731 C C . GLU A 1 95 ? -11.926 -6.347 12.912 1.00 89.25 95 GLU A C 1
ATOM 733 O O . GLU A 1 95 ? -12.012 -7.169 11.991 1.00 89.25 95 GLU A O 1
ATOM 738 N N . LEU A 1 96 ? -10.810 -5.663 13.165 1.00 90.19 96 LEU A N 1
ATOM 739 C CA . LEU A 1 96 ? -9.567 -5.832 12.425 1.00 90.19 96 LEU A CA 1
ATOM 740 C C . LEU A 1 96 ? -8.560 -6.594 13.281 1.00 90.19 96 LEU A C 1
ATOM 742 O O . LEU A 1 96 ? -8.294 -6.250 14.433 1.00 90.19 96 LEU A O 1
ATOM 746 N N . HIS A 1 97 ? -7.939 -7.598 12.680 1.00 89.81 97 HIS A N 1
ATOM 747 C CA . HIS A 1 97 ? -6.837 -8.336 13.266 1.00 89.81 97 HIS A CA 1
ATOM 748 C C . HIS A 1 97 ? -5.617 -8.218 12.367 1.00 89.81 97 HIS A C 1
ATOM 750 O O . HIS A 1 97 ? -5.687 -8.497 11.171 1.00 89.81 97 HIS A O 1
ATOM 756 N N . VAL A 1 98 ? -4.481 -7.848 12.959 1.00 90.94 98 VAL A N 1
ATOM 757 C CA . VAL A 1 98 ? -3.187 -7.978 12.289 1.00 90.94 98 VAL A CA 1
ATOM 758 C C . VAL A 1 98 ? -2.865 -9.469 12.221 1.00 90.94 98 VAL A C 1
ATOM 760 O O . VAL A 1 98 ? -2.541 -10.087 13.236 1.00 90.94 98 VAL A O 1
ATOM 763 N N . THR A 1 99 ? -3.024 -10.058 11.040 1.00 89.12 99 THR A N 1
ATOM 764 C CA . THR A 1 99 ? -2.804 -11.490 10.799 1.00 89.12 99 THR A CA 1
ATOM 765 C C . THR A 1 99 ? -1.351 -11.799 10.478 1.00 89.12 99 THR A C 1
ATOM 767 O O . THR A 1 99 ? -0.885 -12.900 10.756 1.00 89.12 99 THR A O 1
ATOM 770 N N . GLU A 1 100 ? -0.628 -10.826 9.928 1.00 86.19 100 GLU A N 1
ATOM 771 C CA . GLU A 1 100 ? 0.776 -10.958 9.556 1.00 86.19 100 GLU A CA 1
ATOM 772 C C . GLU A 1 100 ? 1.491 -9.606 9.664 1.00 86.19 100 GLU A C 1
ATOM 774 O O . GLU A 1 100 ? 0.872 -8.544 9.550 1.00 86.19 100 GLU A O 1
ATOM 779 N N . ARG A 1 101 ? 2.798 -9.658 9.935 1.00 92.12 101 ARG A N 1
ATOM 780 C CA . ARG A 1 101 ? 3.707 -8.510 9.995 1.00 92.12 101 ARG A CA 1
ATOM 781 C C . ARG A 1 101 ? 5.086 -8.967 9.541 1.00 92.12 101 ARG A C 1
ATOM 783 O O . ARG A 1 101 ? 5.571 -9.989 10.031 1.00 92.12 101 ARG A O 1
ATOM 790 N N . GLY A 1 102 ? 5.725 -8.206 8.664 1.00 86.94 102 GLY A N 1
ATOM 791 C CA . GLY A 1 102 ? 7.025 -8.566 8.108 1.00 86.94 102 GLY A CA 1
ATOM 792 C C . GLY A 1 102 ? 7.811 -7.355 7.629 1.00 86.94 102 GLY A C 1
ATOM 793 O O . GLY A 1 102 ? 7.279 -6.252 7.541 1.00 86.94 102 GLY A O 1
ATOM 794 N N . ALA A 1 103 ? 9.093 -7.572 7.334 1.00 81.81 103 ALA A N 1
ATOM 795 C CA . ALA A 1 103 ? 9.887 -6.572 6.633 1.00 81.81 103 ALA A CA 1
ATOM 796 C C . ALA A 1 103 ? 9.282 -6.366 5.239 1.00 81.81 103 ALA A C 1
ATOM 798 O O . ALA A 1 103 ? 9.097 -7.333 4.500 1.00 81.81 103 ALA A O 1
ATOM 799 N N . GLY A 1 104 ? 8.925 -5.123 4.947 1.00 62.19 104 GLY A N 1
ATOM 800 C CA . GLY A 1 104 ? 8.569 -4.646 3.624 1.00 62.19 104 GLY A CA 1
ATOM 801 C C . GLY A 1 104 ? 9.738 -4.818 2.672 1.00 62.19 104 GLY A C 1
ATOM 802 O O . GLY A 1 104 ? 10.905 -4.696 3.056 1.00 62.19 104 GLY A O 1
ATOM 803 N N . GLY A 1 105 ? 9.405 -5.155 1.436 1.00 57.03 105 GLY A N 1
ATOM 804 C CA . GLY A 1 105 ? 10.350 -5.184 0.336 1.00 57.03 105 GLY A CA 1
ATOM 805 C C . GLY A 1 105 ? 10.474 -3.765 -0.183 1.00 57.03 105 GLY A C 1
ATOM 806 O O . GLY A 1 105 ? 9.903 -3.437 -1.215 1.00 57.03 105 GLY A O 1
ATOM 807 N N . GLY A 1 106 ? 11.179 -2.914 0.562 1.00 49.31 106 GLY A N 1
ATOM 808 C CA . GLY A 1 106 ? 11.561 -1.567 0.143 1.00 49.31 106 GLY A CA 1
ATOM 809 C C . GLY A 1 106 ? 12.614 -1.592 -0.960 1.00 49.31 106 GLY A C 1
ATOM 810 O O . GLY A 1 106 ? 13.645 -0.944 -0.850 1.00 49.31 106 GLY A O 1
ATOM 811 N N . GLU A 1 107 ? 12.377 -2.370 -2.005 1.00 42.28 107 GLU A N 1
ATOM 812 C CA . GLU A 1 107 ? 13.104 -2.353 -3.258 1.00 42.28 107 GLU A CA 1
ATOM 813 C C . GLU A 1 107 ? 12.008 -2.541 -4.305 1.00 42.28 107 GLU A C 1
ATOM 815 O O . GLU A 1 107 ? 11.283 -3.536 -4.280 1.00 42.28 107 GLU A O 1
ATOM 820 N N . GLU A 1 108 ? 11.840 -1.569 -5.204 1.00 47.53 108 GLU A N 1
ATOM 821 C CA . GLU A 1 108 ? 11.371 -1.912 -6.541 1.00 47.53 108 GLU A CA 1
ATOM 822 C C . GLU A 1 108 ? 12.413 -2.914 -7.059 1.00 47.53 108 GLU A C 1
ATOM 824 O O . GLU A 1 108 ? 13.388 -2.545 -7.705 1.00 47.53 108 GLU A O 1
ATOM 829 N N . GLU A 1 109 ? 12.266 -4.199 -6.720 1.00 43.34 109 GLU A N 1
ATOM 830 C CA . GLU A 1 109 ? 12.562 -5.204 -7.716 1.00 43.34 109 GLU A CA 1
ATOM 831 C C . GLU A 1 109 ? 11.559 -4.859 -8.811 1.00 43.34 109 GLU A C 1
ATOM 833 O O . GLU A 1 109 ? 10.363 -5.125 -8.709 1.00 43.34 109 GLU A O 1
ATOM 838 N N . ASP A 1 110 ? 12.020 -4.019 -9.730 1.00 47.75 110 ASP A N 1
ATOM 839 C CA . ASP A 1 110 ? 12.007 -4.206 -11.170 1.00 47.75 110 ASP A CA 1
ATOM 840 C C . ASP A 1 110 ? 11.760 -5.686 -11.548 1.00 47.75 110 ASP A C 1
ATOM 842 O O . ASP A 1 110 ? 12.601 -6.367 -12.134 1.00 47.75 110 ASP A O 1
ATOM 846 N N . LEU A 1 111 ? 10.631 -6.230 -11.089 1.00 47.69 111 LEU A N 1
ATOM 847 C CA . LEU A 1 111 ? 10.161 -7.565 -11.367 1.00 47.69 111 LEU A CA 1
ATOM 848 C C . LEU A 1 111 ? 9.569 -7.458 -12.753 1.00 47.69 111 LEU A C 1
ATOM 850 O O . LEU A 1 111 ? 8.418 -7.072 -12.915 1.00 47.69 111 LEU A O 1
ATOM 854 N N . ASP A 1 112 ? 10.416 -7.790 -13.708 1.00 56.66 112 ASP A N 1
ATOM 855 C CA . ASP A 1 112 ? 10.045 -8.222 -15.038 1.00 56.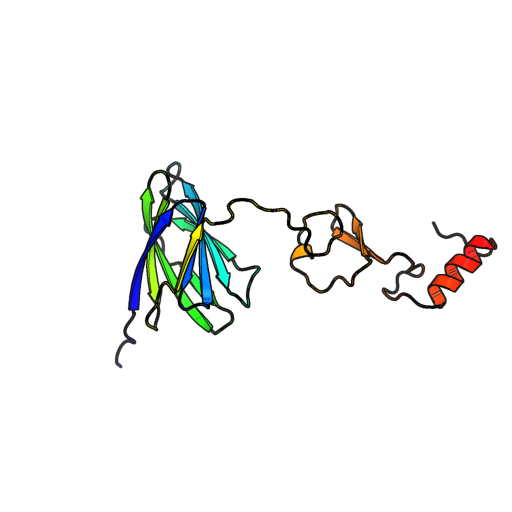66 112 ASP A CA 1
ATOM 856 C C . ASP A 1 112 ? 9.141 -9.466 -14.902 1.00 56.66 112 ASP A C 1
ATOM 858 O O . ASP A 1 112 ? 9.604 -10.607 -14.788 1.00 56.66 112 ASP A O 1
ATOM 862 N N . ILE A 1 113 ? 7.840 -9.226 -14.730 1.00 61.22 113 ILE A N 1
ATOM 863 C CA . ILE A 1 113 ? 6.827 -10.251 -14.452 1.00 61.22 113 ILE A CA 1
ATOM 864 C C . ILE A 1 113 ? 6.514 -11.027 -15.732 1.00 61.22 113 ILE A C 1
ATOM 866 O O . ILE A 1 113 ? 6.151 -12.209 -15.647 1.00 61.22 113 ILE A O 1
ATOM 870 N N . ASP A 1 114 ? 6.649 -10.392 -16.899 1.00 54.22 114 ASP A N 1
ATOM 871 C CA . ASP A 1 114 ? 6.425 -11.025 -18.197 1.00 54.22 114 ASP A CA 1
ATOM 872 C C . ASP A 1 114 ? 7.698 -11.597 -18.869 1.00 54.22 114 ASP A C 1
ATOM 874 O O . ASP A 1 114 ? 7.581 -12.268 -19.903 1.00 54.22 114 ASP A O 1
ATOM 878 N N . ASP A 1 115 ? 8.852 -11.508 -18.190 1.00 56.62 115 ASP A N 1
ATOM 879 C CA . ASP A 1 115 ? 10.172 -12.072 -18.549 1.00 56.62 115 ASP A CA 1
ATOM 880 C C . ASP A 1 115 ? 10.710 -11.519 -19.889 1.00 56.62 115 ASP A C 1
ATOM 882 O O . ASP A 1 115 ? 11.331 -12.244 -20.682 1.00 56.62 115 ASP A O 1
ATOM 886 N N . ASP A 1 116 ? 10.436 -10.242 -20.180 1.00 50.94 116 ASP A N 1
ATOM 887 C CA . ASP A 1 116 ? 10.833 -9.530 -21.401 1.00 50.94 116 ASP A CA 1
ATOM 888 C C . ASP A 1 116 ? 12.153 -8.732 -21.274 1.00 50.94 116 ASP A C 1
ATOM 890 O O . ASP A 1 116 ? 12.751 -8.305 -22.273 1.00 50.94 116 ASP A O 1
ATOM 894 N N . GLY A 1 117 ? 12.677 -8.636 -20.055 1.00 54.56 117 GLY A N 1
ATOM 895 C CA . GLY A 1 117 ? 13.932 -8.006 -19.670 1.00 54.56 117 GLY A CA 1
ATOM 896 C C . GLY A 1 117 ? 13.828 -6.524 -19.311 1.00 54.56 117 GLY A C 1
ATOM 897 O O . GLY A 1 117 ? 14.879 -5.911 -19.068 1.00 54.56 117 GLY A O 1
ATOM 898 N N . VAL A 1 118 ? 12.630 -5.930 -19.308 1.00 52.56 118 VAL A N 1
ATOM 899 C CA . VAL A 1 118 ? 12.408 -4.499 -19.071 1.00 52.56 118 VAL A CA 1
ATOM 900 C C . VAL A 1 118 ? 11.269 -4.277 -18.068 1.00 52.56 118 VAL A C 1
ATOM 902 O O . VAL A 1 118 ? 10.108 -4.416 -18.417 1.00 52.56 118 VAL A O 1
ATOM 905 N N . PRO A 1 119 ? 11.584 -3.793 -16.857 1.00 55.28 119 PRO A N 1
ATOM 906 C CA . PRO A 1 119 ? 10.566 -3.405 -15.891 1.00 55.28 119 PRO A CA 1
ATOM 907 C C . PRO A 1 119 ? 9.743 -2.209 -16.392 1.00 55.28 119 PRO A C 1
ATOM 909 O O . PRO A 1 119 ? 10.275 -1.097 -16.534 1.00 55.28 119 PRO A O 1
ATOM 912 N N . ASP A 1 120 ? 8.456 -2.406 -16.669 1.00 57.94 120 ASP A N 1
ATOM 913 C CA . ASP A 1 120 ? 7.554 -1.360 -17.141 1.00 57.94 120 ASP A CA 1
ATOM 914 C C . ASP A 1 120 ? 6.087 -1.514 -16.671 1.00 57.94 120 ASP A C 1
ATOM 916 O O . ASP A 1 120 ? 5.734 -2.275 -15.773 1.00 57.94 120 ASP A O 1
ATOM 920 N N . ILE A 1 121 ? 5.195 -0.666 -17.194 1.00 48.84 121 ILE A N 1
ATOM 921 C CA . ILE A 1 121 ? 3.780 -0.640 -16.786 1.00 48.84 121 ILE A CA 1
ATOM 922 C C . ILE A 1 121 ? 2.990 -1.895 -17.208 1.00 48.84 121 ILE A C 1
ATOM 924 O O . ILE A 1 121 ? 1.836 -2.039 -16.792 1.00 48.84 121 ILE A O 1
ATOM 928 N N . TRP A 1 122 ? 3.560 -2.751 -18.056 1.00 49.47 122 TRP A N 1
ATOM 929 C CA . TRP A 1 122 ? 2.948 -3.957 -18.611 1.00 49.47 122 TRP A CA 1
ATOM 930 C C . TRP A 1 122 ? 3.311 -5.213 -17.808 1.00 49.47 122 TRP A C 1
ATOM 932 O O . TRP A 1 122 ? 2.553 -6.176 -17.877 1.00 49.47 122 TRP A O 1
ATOM 942 N N . ASP A 1 123 ? 4.280 -5.138 -16.886 1.00 54.53 123 ASP A N 1
ATOM 943 C CA . ASP A 1 123 ? 4.483 -6.133 -15.812 1.00 54.53 123 ASP A CA 1
ATOM 944 C C . ASP A 1 123 ? 3.232 -6.342 -14.941 1.00 54.53 123 ASP A C 1
ATOM 946 O O . ASP A 1 123 ? 3.045 -7.362 -14.275 1.00 54.53 123 ASP A O 1
ATOM 950 N N . LEU A 1 124 ? 2.334 -5.353 -14.938 1.00 49.34 124 LEU A N 1
ATOM 951 C CA . LEU A 1 124 ? 1.060 -5.382 -14.222 1.00 49.34 124 LEU A CA 1
ATOM 952 C C . LEU A 1 124 ? -0.118 -5.824 -15.108 1.00 49.34 124 LEU A C 1
ATOM 954 O O . LEU A 1 124 ? -1.228 -6.008 -14.595 1.00 49.34 124 LEU A O 1
ATOM 958 N N . ASP A 1 125 ? 0.091 -5.992 -16.418 1.00 45.38 125 ASP A N 1
ATOM 959 C CA . ASP A 1 125 ? -0.918 -6.417 -17.388 1.00 45.38 125 ASP A CA 1
ATOM 960 C C . ASP A 1 125 ? -0.656 -7.854 -17.870 1.00 45.38 125 ASP A C 1
ATOM 962 O O . ASP A 1 125 ? 0.070 -8.115 -18.823 1.00 45.38 125 ASP A O 1
ATOM 966 N N . ASN A 1 126 ? -1.359 -8.815 -17.263 1.00 45.22 126 ASN A N 1
ATOM 967 C CA . ASN A 1 126 ? -1.338 -10.244 -17.617 1.00 45.22 126 ASN A CA 1
ATOM 968 C C . ASN A 1 126 ? -1.969 -10.557 -19.008 1.00 45.22 126 ASN A C 1
ATOM 970 O O . ASN A 1 126 ? -2.458 -11.668 -19.244 1.00 45.22 126 ASN A O 1
ATOM 974 N N . SER A 1 127 ? -2.029 -9.574 -19.913 1.00 45.62 127 SER A N 1
ATOM 975 C CA . SER A 1 127 ? -2.550 -9.683 -21.281 1.00 45.62 127 SER A CA 1
ATOM 976 C C . SER A 1 127 ? -1.474 -9.970 -22.327 1.00 45.62 127 SER A C 1
ATOM 978 O O . SER A 1 127 ? -1.842 -10.314 -23.454 1.00 45.62 127 SER A O 1
ATOM 980 N N . THR A 1 128 ? -0.183 -9.855 -21.997 1.00 46.62 128 THR A N 1
ATOM 981 C CA . THR A 1 128 ? 0.924 -10.137 -22.923 1.00 46.62 128 THR A CA 1
ATOM 982 C C . THR A 1 128 ? 1.149 -11.653 -23.009 1.00 46.62 128 THR A C 1
ATOM 984 O O . THR A 1 128 ? 1.553 -12.286 -22.034 1.00 46.62 128 THR A O 1
ATOM 987 N N . PRO A 1 129 ? 0.842 -12.318 -24.139 1.00 50.28 129 PRO A N 1
ATOM 988 C CA . PRO A 1 129 ? 1.095 -13.746 -24.276 1.00 50.28 129 PRO A CA 1
ATOM 989 C C . PRO A 1 129 ? 2.605 -13.991 -24.351 1.00 50.28 129 PRO A C 1
ATOM 991 O O . PRO A 1 129 ? 3.301 -13.275 -25.068 1.00 50.28 129 PRO A O 1
ATOM 994 N N . ALA A 1 130 ? 3.095 -15.044 -23.691 1.00 46.66 130 ALA A N 1
ATOM 995 C CA . ALA A 1 130 ? 4.505 -15.435 -23.739 1.00 46.66 130 ALA A CA 1
ATOM 996 C C . ALA A 1 130 ? 5.062 -15.433 -25.185 1.00 46.66 130 ALA A C 1
ATOM 998 O O . ALA A 1 130 ? 4.527 -16.129 -26.057 1.00 46.66 130 ALA A O 1
ATOM 999 N N . GLY A 1 131 ? 6.136 -14.667 -25.434 1.00 49.59 131 GLY A N 1
ATOM 1000 C CA . GLY A 1 131 ? 6.825 -14.580 -26.735 1.00 49.59 131 GLY A CA 1
ATOM 1001 C C . GLY A 1 131 ? 6.755 -13.232 -27.475 1.00 49.59 131 GLY A C 1
ATOM 1002 O O . GLY A 1 131 ? 7.140 -13.171 -28.648 1.00 49.59 131 GLY A O 1
ATOM 1003 N N . TYR A 1 132 ? 6.273 -12.166 -26.835 1.00 48.22 132 TYR A N 1
ATOM 1004 C CA . TYR A 1 132 ? 6.391 -10.791 -27.335 1.00 48.22 132 TYR A CA 1
ATOM 1005 C C . TYR A 1 132 ? 7.732 -10.167 -26.915 1.00 48.22 132 TYR A C 1
ATOM 1007 O O . TYR A 1 132 ? 8.247 -10.479 -25.853 1.00 48.22 132 TYR A O 1
ATOM 1015 N N . TRP A 1 133 ? 8.317 -9.325 -27.773 1.00 47.66 133 TRP A N 1
ATOM 1016 C CA . TRP A 1 133 ? 9.418 -8.421 -27.408 1.00 47.66 133 TRP A CA 1
ATOM 1017 C C . TRP A 1 133 ? 8.873 -6.996 -27.366 1.00 47.66 133 TRP A C 1
ATOM 1019 O O . TRP A 1 133 ? 8.249 -6.573 -28.349 1.00 47.66 133 TRP A O 1
ATOM 1029 N N . THR A 1 134 ? 9.143 -6.266 -26.290 1.00 50.44 134 THR A N 1
ATOM 1030 C CA . THR A 1 134 ? 8.706 -4.880 -26.083 1.00 50.44 134 THR A CA 1
ATOM 1031 C C . THR A 1 134 ? 9.889 -3.928 -26.303 1.00 50.44 134 THR A C 1
ATOM 1033 O O . THR A 1 134 ? 11.031 -4.244 -25.968 1.00 50.44 134 THR A O 1
ATOM 1036 N N . ASP A 1 135 ? 9.676 -2.793 -26.981 1.00 49.97 135 ASP A N 1
ATOM 1037 C CA . ASP A 1 135 ? 10.692 -1.730 -27.039 1.00 49.97 135 ASP A CA 1
ATOM 1038 C C . ASP A 1 135 ? 10.665 -0.871 -25.762 1.00 49.97 135 ASP A C 1
ATOM 1040 O O . ASP A 1 135 ? 9.730 -0.941 -24.974 1.00 49.97 135 ASP A O 1
ATOM 1044 N N . SER A 1 136 ? 11.667 -0.007 -25.566 1.00 46.06 136 SER A N 1
ATOM 1045 C CA . SER A 1 136 ? 11.737 0.899 -24.404 1.00 46.06 136 SER A CA 1
ATOM 1046 C C . SER A 1 136 ? 10.575 1.903 -24.301 1.00 46.06 136 SER A C 1
ATOM 1048 O O . SER A 1 136 ? 10.521 2.670 -23.343 1.00 46.06 136 SER A O 1
ATOM 1050 N N . ASP A 1 137 ? 9.699 1.958 -25.311 1.00 47.09 137 ASP A N 1
ATOM 1051 C CA . ASP A 1 137 ? 8.489 2.779 -25.342 1.00 47.09 137 ASP A CA 1
ATOM 1052 C C . ASP A 1 137 ? 7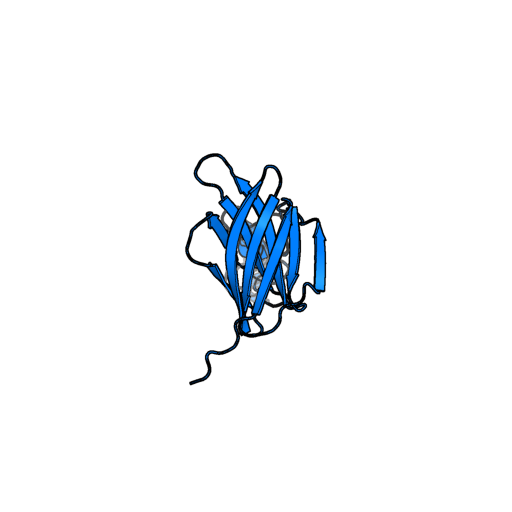.215 1.940 -25.068 1.00 47.09 137 ASP A C 1
ATOM 1054 O O . ASP A 1 137 ? 6.103 2.453 -25.246 1.00 47.09 137 ASP A O 1
ATOM 1058 N N . GLY A 1 138 ? 7.341 0.668 -24.666 1.00 46.62 138 GLY A N 1
ATOM 1059 C CA . GLY A 1 138 ? 6.210 -0.208 -24.346 1.00 46.62 138 GLY A CA 1
ATOM 1060 C C . GLY A 1 138 ? 5.487 -0.763 -25.580 1.00 46.62 138 GLY A C 1
ATOM 1061 O O . GLY A 1 138 ? 4.295 -1.059 -25.524 1.00 46.62 138 GLY A O 1
ATOM 1062 N N . ARG A 1 139 ? 6.129 -0.836 -26.756 1.00 52.88 139 ARG A N 1
ATOM 1063 C CA . ARG A 1 139 ? 5.501 -1.406 -27.964 1.00 52.88 139 ARG A CA 1
ATOM 1064 C C . ARG A 1 139 ? 5.897 -2.865 -28.148 1.00 52.88 139 ARG A C 1
ATOM 1066 O O . ARG A 1 139 ? 6.953 -3.164 -28.701 1.00 52.88 139 ARG A O 1
ATOM 1073 N N . GLY A 1 140 ? 5.000 -3.770 -27.767 1.00 52.50 140 GLY A N 1
ATOM 1074 C CA . GLY A 1 140 ? 5.154 -5.204 -28.008 1.00 52.50 140 GLY A CA 1
ATOM 1075 C C . GLY A 1 140 ? 4.994 -5.586 -29.488 1.00 52.50 140 GLY A C 1
ATOM 1076 O O . GLY A 1 140 ? 3.975 -5.274 -30.113 1.00 52.50 140 GLY A O 1
ATOM 1077 N N . ARG A 1 141 ? 5.956 -6.329 -30.053 1.00 56.75 141 ARG A N 1
ATOM 1078 C CA . ARG A 1 141 ? 5.824 -7.008 -31.358 1.00 56.75 141 ARG A CA 1
ATOM 1079 C C . ARG A 1 141 ? 6.014 -8.519 -31.195 1.00 56.75 141 ARG A C 1
ATOM 1081 O O . ARG A 1 141 ? 7.052 -8.972 -30.714 1.00 56.75 141 ARG A O 1
ATOM 1088 N N . MET A 1 142 ? 5.030 -9.308 -31.639 1.00 64.38 142 MET A N 1
ATOM 1089 C CA . MET A 1 142 ? 5.132 -10.772 -31.654 1.00 64.38 142 MET A CA 1
ATOM 1090 C C . MET A 1 142 ? 6.177 -11.197 -32.687 1.00 64.38 142 MET A C 1
ATOM 1092 O O . MET A 1 142 ? 6.065 -10.868 -33.873 1.00 64.38 142 MET A O 1
ATOM 1096 N N . TRP A 1 143 ? 7.188 -11.958 -32.266 1.00 59.59 143 TRP A N 1
ATOM 1097 C CA . TRP A 1 143 ? 8.153 -12.516 -33.208 1.00 59.59 143 TRP A CA 1
ATOM 1098 C C . TRP A 1 143 ? 7.458 -13.494 -34.155 1.00 59.59 143 TRP A C 1
ATOM 1100 O O . TRP A 1 143 ? 6.908 -14.512 -33.744 1.00 59.59 143 TRP A O 1
ATOM 1110 N N . GLY A 1 144 ? 7.513 -13.179 -35.446 1.00 66.94 144 GLY A N 1
ATOM 1111 C CA . GLY A 1 144 ? 6.889 -13.986 -36.485 1.00 66.94 144 GLY A CA 1
ATOM 1112 C C . GLY A 1 144 ? 5.488 -13.541 -36.887 1.00 66.94 144 GLY A C 1
ATOM 1113 O O . GLY A 1 144 ? 4.983 -14.137 -37.825 1.00 66.94 144 GLY A O 1
ATOM 1114 N N . ASP A 1 145 ? 4.899 -12.505 -36.280 1.00 75.06 145 ASP A N 1
ATOM 1115 C CA . ASP A 1 145 ? 3.730 -11.807 -36.838 1.00 75.06 145 ASP A CA 1
ATOM 1116 C C . ASP A 1 145 ? 4.205 -10.817 -37.914 1.00 75.06 145 ASP A C 1
ATOM 1118 O O . ASP A 1 145 ? 4.607 -9.678 -37.651 1.00 75.06 145 ASP A O 1
ATOM 1122 N N . MET A 1 146 ? 4.260 -11.307 -39.148 1.00 80.50 146 MET A N 1
ATOM 1123 C CA . MET A 1 146 ? 4.835 -10.576 -40.278 1.00 80.50 146 MET A CA 1
ATOM 1124 C C . MET A 1 146 ? 3.796 -9.690 -40.955 1.00 80.50 146 MET A C 1
ATOM 1126 O O . MET A 1 146 ? 4.169 -8.768 -41.685 1.00 80.50 146 MET A O 1
ATOM 1130 N N . ASN A 1 147 ? 2.508 -9.963 -40.730 1.00 78.50 147 ASN A N 1
ATOM 1131 C CA . ASN A 1 147 ? 1.413 -9.157 -41.255 1.00 78.50 147 ASN A CA 1
ATOM 1132 C C . ASN A 1 147 ? 0.902 -8.095 -40.257 1.00 78.50 147 ASN A C 1
ATOM 1134 O O . ASN A 1 147 ? 0.201 -7.176 -40.686 1.00 78.50 147 ASN A O 1
ATOM 1138 N N . GLY A 1 148 ? 1.287 -8.175 -38.979 1.00 74.44 148 GLY A N 1
ATOM 1139 C CA . GLY A 1 148 ? 0.898 -7.250 -37.915 1.00 74.44 148 GLY A CA 1
ATOM 1140 C C . GLY A 1 148 ? -0.548 -7.417 -37.440 1.00 74.44 148 GLY A C 1
ATOM 1141 O O . GLY A 1 148 ? -1.139 -6.441 -36.973 1.00 74.44 148 GLY A O 1
ATOM 1142 N N . ASP A 1 149 ? -1.154 -8.594 -37.614 1.00 77.38 149 ASP A N 1
ATOM 1143 C CA . ASP A 1 149 ? -2.551 -8.863 -37.245 1.00 77.38 149 ASP A CA 1
ATOM 1144 C C . ASP A 1 149 ? -2.731 -9.382 -35.806 1.00 77.38 149 ASP A C 1
ATOM 1146 O O . ASP A 1 149 ? -3.867 -9.605 -35.361 1.00 77.38 149 ASP A O 1
ATOM 1150 N N . GLY A 1 150 ? -1.627 -9.528 -35.069 1.00 72.38 150 GLY A N 1
ATOM 1151 C CA . GLY A 1 150 ? -1.585 -9.995 -33.690 1.00 72.38 150 GLY A CA 1
ATOM 1152 C C . GLY A 1 150 ? -1.727 -11.510 -33.538 1.00 72.38 150 GLY A C 1
ATOM 1153 O O . GLY A 1 150 ? -2.022 -11.975 -32.433 1.00 72.38 150 GLY A O 1
ATOM 1154 N N . LYS A 1 151 ? -1.580 -12.305 -34.608 1.00 76.81 151 LYS A N 1
ATOM 1155 C CA . LYS A 1 151 ? -1.706 -13.771 -34.567 1.00 76.81 151 LYS A CA 1
ATOM 1156 C C . LYS A 1 151 ? -0.573 -14.456 -35.321 1.00 76.81 151 LYS A C 1
ATOM 1158 O O . LYS A 1 151 ? -0.351 -14.202 -36.491 1.00 76.81 151 LYS A O 1
ATOM 1163 N N . LEU A 1 152 ? 0.041 -15.467 -34.702 1.00 78.00 152 LEU A N 1
ATOM 1164 C CA . LEU A 1 152 ? 1.011 -16.322 -35.389 1.00 78.00 152 LEU A CA 1
ATOM 1165 C C . LEU A 1 152 ? 0.300 -17.386 -36.235 1.00 78.00 152 LEU A C 1
ATOM 1167 O O . LEU A 1 152 ? -0.195 -18.394 -35.718 1.00 78.00 152 LEU A O 1
ATOM 1171 N N . THR A 1 153 ? 0.243 -17.187 -37.548 1.00 83.50 153 THR A N 1
ATOM 1172 C CA . THR A 1 153 ? -0.455 -18.092 -38.468 1.00 83.50 153 THR A CA 1
ATOM 1173 C C . THR A 1 153 ? 0.417 -18.510 -39.652 1.00 83.50 153 THR A C 1
ATOM 1175 O O . THR A 1 153 ? 1.530 -18.039 -39.873 1.00 83.50 153 THR A O 1
ATOM 1178 N N . SER A 1 154 ? -0.094 -19.426 -40.484 1.00 86.12 154 SER A N 1
ATOM 1179 C CA . SER A 1 154 ? 0.573 -19.778 -41.745 1.00 86.12 154 SER A CA 1
ATOM 1180 C C . SER A 1 154 ? 0.644 -18.608 -42.738 1.00 86.12 154 SER A C 1
ATOM 1182 O O . SER A 1 154 ? 1.408 -18.692 -43.701 1.00 86.12 154 SER A O 1
ATOM 1184 N N . ALA A 1 155 ? -0.137 -17.538 -42.537 1.00 83.38 155 ALA A N 1
ATOM 1185 C CA . ALA A 1 155 ? -0.060 -16.332 -43.358 1.00 83.38 155 ALA A CA 1
ATOM 1186 C C . ALA A 1 155 ? 1.271 -15.594 -43.142 1.00 83.38 155 ALA A C 1
ATOM 1188 O O . ALA A 1 155 ? 1.867 -15.110 -44.105 1.00 83.38 155 ALA A O 1
ATOM 1189 N N . ASP A 1 156 ? 1.789 -15.600 -41.919 1.00 80.56 156 ASP A N 1
ATOM 1190 C CA . ASP A 1 156 ? 3.055 -14.954 -41.586 1.00 80.56 156 ASP A CA 1
ATOM 1191 C C . ASP A 1 156 ? 4.255 -15.712 -42.141 1.00 80.56 156 ASP A C 1
ATOM 1193 O O . ASP A 1 156 ? 5.155 -15.136 -42.756 1.00 80.56 156 ASP A O 1
ATOM 1197 N N . ALA A 1 157 ? 4.217 -17.042 -42.030 1.00 83.94 157 ALA A N 1
ATOM 1198 C CA . ALA A 1 157 ? 5.190 -17.916 -42.677 1.00 83.94 157 ALA A CA 1
ATOM 1199 C C . ALA A 1 157 ? 5.193 -17.734 -44.207 1.00 83.94 157 ALA A C 1
ATOM 1201 O O . ALA A 1 157 ? 6.244 -17.809 -44.849 1.00 83.94 157 ALA A O 1
ATOM 1202 N N . LEU A 1 158 ? 4.025 -17.469 -44.803 1.00 88.38 158 LEU A N 1
ATOM 1203 C CA . LEU A 1 158 ? 3.911 -17.184 -46.229 1.00 88.38 158 LEU A CA 1
ATOM 1204 C C . LEU A 1 158 ? 4.544 -15.835 -46.597 1.00 88.38 158 LEU A C 1
ATOM 1206 O O . LEU A 1 158 ? 5.219 -15.772 -47.624 1.00 88.38 158 LEU A O 1
ATOM 1210 N N . LEU A 1 159 ? 4.372 -14.789 -45.783 1.00 83.75 159 LEU A N 1
ATOM 1211 C CA . LEU A 1 159 ? 5.027 -13.489 -45.98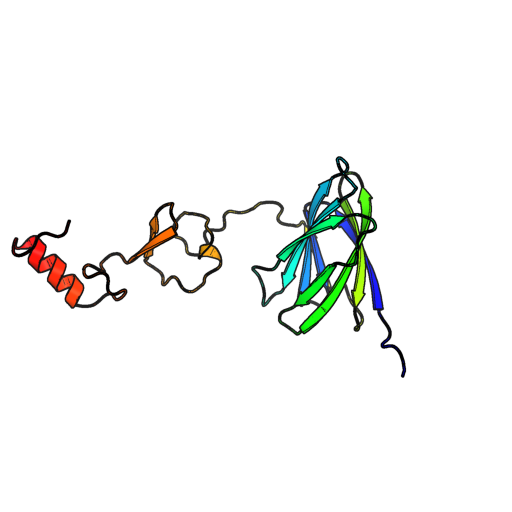6 1.00 83.75 159 LEU A CA 1
ATOM 1212 C C . LEU A 1 159 ? 6.553 -13.608 -45.922 1.00 83.75 159 LEU A C 1
ATOM 1214 O O . LEU A 1 159 ? 7.237 -13.170 -46.847 1.00 83.75 159 LEU A O 1
ATOM 1218 N N . LEU A 1 160 ? 7.083 -14.296 -44.909 1.00 81.69 160 LEU A N 1
ATOM 1219 C CA . LEU A 1 160 ? 8.513 -14.615 -44.811 1.00 81.69 160 LEU A CA 1
ATOM 1220 C C . LEU A 1 160 ? 9.023 -15.344 -46.056 1.00 81.69 160 LEU A C 1
ATOM 1222 O O . LEU A 1 160 ? 10.036 -14.957 -46.636 1.00 81.69 160 LEU A O 1
ATOM 1226 N N . LEU A 1 161 ? 8.310 -16.379 -46.509 1.00 85.94 161 LEU A N 1
ATOM 1227 C CA . LEU A 1 161 ? 8.702 -17.125 -47.703 1.00 85.94 161 LEU A CA 1
ATOM 1228 C C . LEU A 1 161 ? 8.690 -16.235 -48.950 1.00 85.94 161 LEU A C 1
ATOM 1230 O O . LEU A 1 161 ? 9.615 -16.306 -49.757 1.00 85.94 161 LEU A O 1
ATOM 1234 N N . GLN A 1 162 ? 7.666 -15.395 -49.113 1.00 86.38 162 GLN A N 1
ATOM 1235 C CA . GLN A 1 162 ? 7.563 -14.457 -50.230 1.00 86.38 162 GLN A CA 1
ATOM 1236 C C . GLN A 1 162 ? 8.708 -13.444 -50.238 1.00 86.38 162 GLN A C 1
ATOM 1238 O O . GLN A 1 162 ? 9.202 -13.112 -51.315 1.00 86.38 162 GLN A O 1
ATOM 1243 N N . ALA A 1 163 ? 9.168 -13.002 -49.073 1.00 83.56 163 ALA A N 1
ATOM 1244 C CA . ALA A 1 163 ? 10.315 -12.113 -48.976 1.00 83.56 163 ALA A CA 1
ATOM 1245 C C . ALA A 1 163 ? 11.635 -12.808 -49.292 1.00 83.56 163 ALA A C 1
ATOM 1247 O O . ALA A 1 163 ? 12.417 -12.314 -50.101 1.00 83.56 163 ALA A O 1
ATOM 1248 N N . VAL A 1 164 ? 11.850 -14.010 -48.750 1.00 86.00 164 VAL A N 1
ATOM 1249 C CA . VAL A 1 164 ? 13.049 -14.816 -49.034 1.00 86.00 164 VAL A CA 1
ATOM 1250 C C . VAL A 1 164 ? 13.165 -15.141 -50.525 1.00 86.00 164 VAL A C 1
ATOM 1252 O O . VAL A 1 164 ? 14.268 -15.158 -51.070 1.00 86.00 164 VAL A O 1
ATOM 1255 N N . VAL A 1 165 ? 12.041 -15.371 -51.213 1.00 90.88 165 VAL A N 1
ATOM 1256 C CA . VAL A 1 165 ? 12.037 -15.607 -52.667 1.00 90.88 165 VAL A CA 1
ATOM 1257 C C . VAL A 1 165 ? 12.007 -14.321 -53.508 1.00 90.88 165 VAL A C 1
ATOM 1259 O O . VAL A 1 165 ? 11.870 -14.408 -54.729 1.00 90.88 165 VAL A O 1
ATOM 1262 N N . GLY A 1 166 ? 12.115 -13.141 -52.887 1.00 86.00 166 GLY A N 1
ATOM 1263 C CA . GLY A 1 166 ? 12.199 -11.843 -53.565 1.00 86.00 166 GLY A CA 1
ATOM 1264 C C . GLY A 1 166 ? 10.904 -11.384 -54.240 1.00 86.00 166 GLY A C 1
ATOM 1265 O O . GLY A 1 166 ? 10.947 -10.610 -55.195 1.00 86.00 166 GLY A O 1
ATOM 1266 N N . LYS A 1 167 ? 9.745 -11.890 -53.801 1.00 85.81 167 LYS A N 1
ATOM 1267 C CA . LYS A 1 167 ? 8.432 -11.451 -54.302 1.00 85.81 167 LYS A CA 1
ATOM 1268 C C . LYS A 1 167 ? 7.932 -10.179 -53.625 1.00 85.81 167 LYS A C 1
ATOM 1270 O O . LYS A 1 167 ? 7.162 -9.452 -54.247 1.00 85.81 167 LYS A O 1
ATOM 1275 N N . ILE A 1 168 ? 8.325 -9.953 -52.375 1.00 77.19 168 ILE A N 1
ATOM 1276 C CA . ILE A 1 168 ? 7.964 -8.777 -51.580 1.00 77.19 168 ILE A CA 1
ATOM 1277 C C . ILE A 1 168 ? 9.182 -8.295 -50.790 1.00 77.19 168 ILE A C 1
ATOM 1279 O O . ILE A 1 168 ? 10.054 -9.100 -50.474 1.00 77.19 168 ILE A O 1
ATOM 1283 N N . ASP A 1 169 ? 9.209 -7.010 -50.446 1.00 72.44 169 ASP A N 1
ATOM 1284 C CA . ASP A 1 169 ? 10.121 -6.465 -49.438 1.00 72.44 169 ASP A CA 1
ATOM 1285 C C . ASP A 1 169 ? 9.381 -6.357 -48.101 1.00 72.44 169 ASP A C 1
ATOM 1287 O O . ASP A 1 169 ? 8.256 -5.854 -48.050 1.00 72.44 169 ASP A O 1
ATOM 1291 N N . ILE A 1 170 ? 10.022 -6.820 -47.028 1.00 64.50 170 ILE A N 1
ATOM 1292 C CA . ILE A 1 170 ? 9.589 -6.590 -45.646 1.00 64.50 170 ILE A CA 1
ATOM 1293 C C . ILE A 1 170 ? 10.616 -5.619 -45.062 1.00 64.50 170 ILE A C 1
ATOM 1295 O O . ILE A 1 170 ? 11.782 -5.984 -44.918 1.00 64.50 170 ILE A O 1
ATOM 1299 N N . GLY A 1 171 ? 10.202 -4.366 -44.872 1.00 56.97 171 GLY A N 1
ATOM 1300 C CA . GLY A 1 171 ? 11.044 -3.273 -44.374 1.00 56.97 171 GLY A CA 1
ATOM 1301 C C . GLY A 1 171 ? 11.205 -3.274 -42.864 1.00 56.97 171 GLY A C 1
ATOM 1302 O O . GLY A 1 171 ? 10.263 -3.724 -42.170 1.00 56.97 171 GLY A O 1
#

Secondary structure (DSSP, 8-state):
-PPPPPEEEEEEEETTEEEEETTTEEEEEEEEE-SSS-EEEEEEEETTEEEEEEEEEETTSPPEEEE-TT--EEEEEEEEEETTEEEEEEEESS---EEEEEE---S-----SSSSS--STTTT-TTS-TTEEE-TTS-EEETT-SSSSS---HHHHHHHHHHHTTSS---

Sequence (171 aa):
MTAAAVETTNVTMRADEYIVLNNDIYIELLDVSEDMGWSAKVWFYGHFDPVGTKRTLYTGDIPTKYTSGTGLTIEVTLDSVFSNGASFVIESPTELHVTERGAGGGEEEDLDIDDDGVPDIWDLDNSTPAGYWTDSDGRGRMWGDMNGDGKLTSADALLLLQAVVGKIDIG

Radius of gyration: 23.77 Å; chains: 1; bounding box: 45×39×70 Å